Protein AF-A0A8J4EFR8-F1 (afdb_monomer_lite)

Sequence (73 aa):
MEAPTTLEHWFNGIPSQTGRRDIYLRVNPAGPLWEIEARHAGQVSLTEYGSEEHARRILTHLLKTGGWRRLPS

pLDDT: mean 87.0, std 9.81, range [52.31, 95.19]

Secondary structure (DSSP, 8-state):
-PPPEEEEEEE-S--STTT-EEEEEEE-TTSS-EEEEEEETTEEEEEEESSHHHHHHHHHHHHTSS--EEEP-

Radius of gyration: 12.21 Å; chains: 1; bounding box: 26×21×31 Å

Foldseek 3Di:
DDDWDWDWKKWQPDPDLQATKIWTWTQDPVDRWIWIWIDHNNDIDIDIDNDPVVVVVVVVVVVPDGNMDIDDD

Structure (mmCIF, N/CA/C/O backbone):
data_AF-A0A8J4EFR8-F1
#
_entry.id   AF-A0A8J4EFR8-F1
#
loop_
_atom_site.group_PDB
_atom_site.id
_atom_site.type_symbol
_atom_site.label_atom_id
_atom_site.label_alt_id
_atom_site.label_comp_id
_atom_site.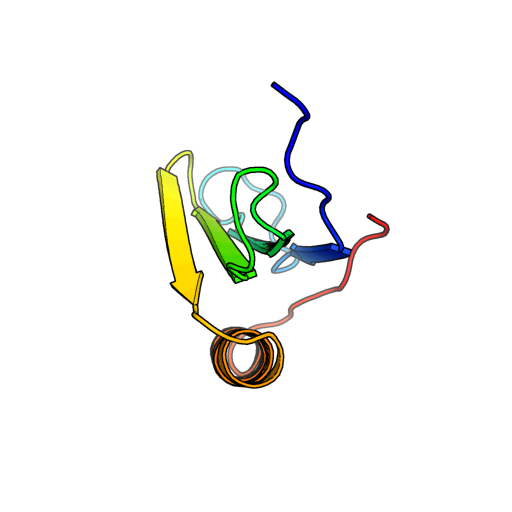label_asym_id
_atom_site.label_entity_id
_atom_site.label_seq_id
_atom_site.pdbx_PDB_ins_code
_atom_site.Cartn_x
_atom_site.Cartn_y
_atom_site.Cartn_z
_atom_site.occupancy
_atom_site.B_iso_or_equiv
_atom_site.auth_seq_id
_atom_site.auth_comp_id
_atom_site.auth_asym_id
_atom_site.auth_atom_id
_atom_site.pdbx_PDB_model_num
ATOM 1 N N . MET A 1 1 ? 2.579 13.623 19.115 1.00 52.31 1 MET A N 1
ATOM 2 C CA . MET A 1 1 ? 1.931 12.982 17.955 1.00 52.31 1 MET A CA 1
ATOM 3 C C . MET A 1 1 ? 2.886 11.909 17.483 1.00 52.31 1 MET A C 1
ATOM 5 O O . MET A 1 1 ? 3.979 12.256 17.056 1.00 52.31 1 MET A O 1
ATOM 9 N N . GLU A 1 2 ? 2.555 10.640 17.705 1.00 55.97 2 GLU A N 1
ATOM 10 C CA . GLU A 1 2 ? 3.386 9.527 17.233 1.00 55.97 2 GLU A CA 1
ATOM 11 C C . GLU A 1 2 ? 3.281 9.421 15.707 1.00 55.97 2 GLU A C 1
ATOM 13 O O . GLU A 1 2 ? 2.239 9.737 15.130 1.00 55.97 2 GLU A O 1
ATOM 18 N 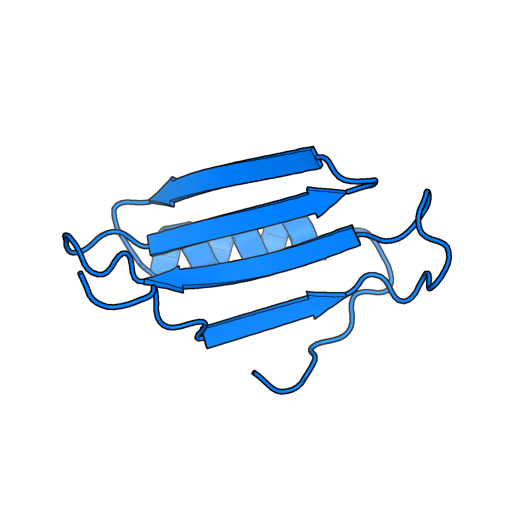N . ALA A 1 3 ? 4.376 9.049 15.044 1.00 62.28 3 ALA A N 1
ATOM 19 C CA . ALA A 1 3 ? 4.380 8.849 13.600 1.00 62.28 3 ALA A CA 1
ATOM 20 C C . ALA A 1 3 ? 3.629 7.549 13.251 1.00 62.28 3 ALA A C 1
ATOM 22 O O . ALA A 1 3 ? 3.742 6.574 13.998 1.00 62.28 3 ALA A O 1
ATOM 23 N N . PRO A 1 4 ? 2.889 7.498 12.128 1.00 66.94 4 PRO A N 1
ATOM 24 C CA . PRO A 1 4 ? 2.186 6.290 11.711 1.00 66.94 4 PRO A CA 1
ATOM 25 C C . PRO A 1 4 ? 3.161 5.121 11.559 1.00 66.94 4 PRO A C 1
ATOM 27 O O . PRO A 1 4 ? 4.198 5.235 10.898 1.00 66.94 4 PRO A O 1
ATOM 30 N N . THR A 1 5 ? 2.826 3.983 12.165 1.00 80.94 5 THR A N 1
ATOM 31 C CA . THR A 1 5 ? 3.647 2.775 12.067 1.00 80.94 5 THR A CA 1
ATOM 32 C C . THR A 1 5 ? 3.472 2.175 10.676 1.00 80.94 5 THR A C 1
ATOM 34 O O . THR A 1 5 ? 2.391 1.709 10.312 1.00 80.94 5 THR A O 1
ATOM 37 N N . THR A 1 6 ? 4.535 2.215 9.870 1.00 80.81 6 THR A N 1
ATOM 38 C CA . THR A 1 6 ? 4.545 1.563 8.556 1.00 80.81 6 THR A CA 1
ATOM 39 C C . THR A 1 6 ? 4.695 0.062 8.748 1.00 80.81 6 THR A C 1
ATOM 41 O O . THR A 1 6 ? 5.657 -0.388 9.359 1.00 80.81 6 THR A O 1
ATOM 44 N N . LEU A 1 7 ? 3.741 -0.706 8.224 1.00 86.56 7 LEU A N 1
ATOM 45 C CA . LEU A 1 7 ? 3.729 -2.166 8.334 1.00 86.56 7 LEU A CA 1
ATOM 46 C C . LEU A 1 7 ? 4.256 -2.838 7.070 1.00 86.56 7 LEU A C 1
ATOM 48 O O . LEU A 1 7 ? 4.932 -3.865 7.124 1.00 86.56 7 LEU A O 1
ATOM 52 N N . GLU A 1 8 ? 3.929 -2.269 5.911 1.00 93.06 8 GLU A N 1
ATOM 53 C CA . GLU A 1 8 ? 4.392 -2.775 4.626 1.00 93.06 8 GLU A CA 1
ATOM 54 C C . GLU A 1 8 ? 4.746 -1.631 3.688 1.00 93.06 8 GLU A C 1
ATOM 56 O O . GLU A 1 8 ? 4.065 -0.606 3.647 1.00 93.06 8 GLU A O 1
ATOM 61 N N . HIS A 1 9 ? 5.789 -1.848 2.890 1.00 94.44 9 HIS A N 1
ATOM 62 C CA . HIS A 1 9 ? 6.203 -0.963 1.814 1.00 94.44 9 HIS A CA 1
ATOM 63 C C . HIS A 1 9 ? 6.420 -1.785 0.546 1.00 94.44 9 HIS A C 1
ATOM 65 O O . HIS A 1 9 ? 7.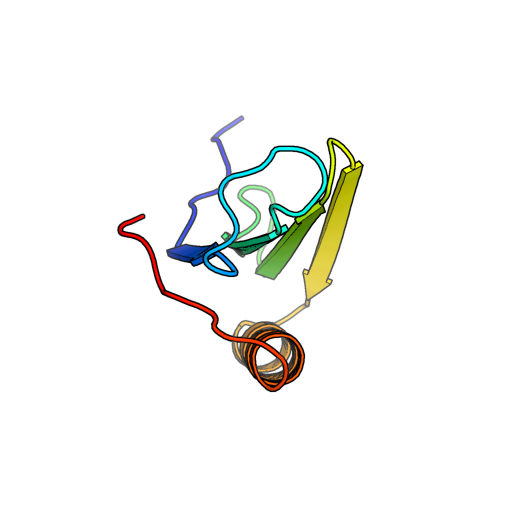164 -2.765 0.532 1.00 94.44 9 HIS A O 1
ATOM 71 N N . TRP A 1 10 ? 5.758 -1.376 -0.527 1.00 95.19 10 TRP A N 1
ATOM 72 C CA . TRP A 1 10 ? 5.836 -1.973 -1.848 1.00 95.19 10 TRP A CA 1
ATOM 73 C C . TRP A 1 10 ? 6.369 -0.960 -2.851 1.00 95.19 10 TRP A C 1
ATOM 75 O O . TRP A 1 10 ? 5.939 0.189 -2.867 1.00 95.19 10 TRP A O 1
ATOM 85 N N . PHE A 1 11 ? 7.276 -1.398 -3.716 1.00 93.31 11 PHE A N 1
ATOM 86 C CA . PHE A 1 11 ? 7.908 -0.577 -4.743 1.00 93.31 11 PHE A CA 1
ATOM 87 C C . PHE A 1 11 ? 7.780 -1.249 -6.110 1.00 93.31 11 PHE A C 1
ATOM 89 O O . PHE A 1 11 ? 8.000 -2.452 -6.240 1.00 93.31 11 PHE A O 1
ATOM 96 N N . ASN A 1 12 ? 7.448 -0.481 -7.147 1.00 92.50 12 ASN A N 1
ATOM 97 C CA . ASN A 1 12 ? 7.227 -1.009 -8.499 1.00 92.50 12 ASN A CA 1
ATOM 98 C C . ASN A 1 12 ? 8.510 -1.398 -9.262 1.00 92.50 12 ASN A C 1
ATOM 100 O O . ASN A 1 12 ? 8.428 -1.803 -10.421 1.00 92.50 12 ASN A O 1
ATOM 104 N N . GLY A 1 13 ? 9.692 -1.249 -8.654 1.00 87.62 13 GLY A N 1
ATOM 105 C CA . GLY A 1 13 ? 10.969 -1.620 -9.266 1.00 87.62 13 GLY A CA 1
ATOM 106 C C . GLY A 1 13 ? 11.551 -0.579 -10.227 1.00 87.62 13 GLY A C 1
ATOM 107 O O . GLY A 1 13 ? 12.617 -0.830 -10.786 1.00 87.62 13 GLY A O 1
ATOM 108 N N . ILE A 1 14 ? 10.897 0.573 -10.418 1.00 87.88 14 ILE A N 1
ATOM 109 C CA . ILE A 1 14 ? 11.353 1.636 -11.324 1.00 87.88 14 ILE A CA 1
ATOM 110 C C . ILE A 1 14 ? 12.075 2.724 -10.515 1.00 87.88 14 ILE A C 1
ATOM 112 O O . ILE A 1 14 ? 11.423 3.465 -9.782 1.00 87.88 14 ILE A O 1
ATOM 116 N N . PRO A 1 15 ? 13.412 2.854 -10.610 1.00 82.31 15 PRO A N 1
ATOM 117 C CA . PRO A 1 15 ? 14.173 3.748 -9.733 1.00 82.31 15 PRO A CA 1
ATOM 118 C C . PRO A 1 15 ? 14.076 5.226 -10.129 1.00 82.31 15 PRO A C 1
ATOM 120 O O . PRO A 1 15 ? 14.317 6.095 -9.295 1.00 82.31 15 PRO A O 1
ATOM 123 N N . SER A 1 16 ? 13.728 5.528 -11.384 1.00 88.31 16 SER A N 1
ATOM 124 C CA . SER A 1 16 ? 13.591 6.906 -11.863 1.00 88.31 16 SER A CA 1
ATOM 125 C C . SER A 1 16 ? 12.490 7.637 -11.100 1.00 88.31 16 SER A C 1
ATOM 127 O O . SER A 1 16 ? 11.384 7.113 -10.991 1.00 88.31 16 SER A O 1
ATOM 129 N N . GLN A 1 17 ? 12.748 8.869 -10.663 1.00 80.75 17 GLN A N 1
ATOM 130 C CA . GLN A 1 17 ? 11.808 9.665 -9.866 1.00 80.75 17 GLN A CA 1
ATOM 131 C C . GLN A 1 17 ? 10.409 9.785 -10.496 1.00 80.75 17 GLN A C 1
ATOM 133 O O . GLN A 1 17 ? 9.406 9.697 -9.794 1.00 80.75 17 GLN A O 1
ATOM 138 N N . THR A 1 18 ? 10.337 9.943 -11.818 1.00 85.31 18 THR A N 1
ATOM 139 C CA . THR A 1 18 ? 9.082 10.098 -12.571 1.00 85.31 18 THR A CA 1
ATOM 140 C C . THR A 1 18 ? 8.299 8.796 -12.737 1.00 85.31 18 THR A C 1
ATOM 142 O O . THR A 1 18 ? 7.084 8.834 -12.884 1.00 85.31 18 THR A O 1
ATOM 145 N N . GLY A 1 19 ? 8.976 7.647 -12.717 1.00 87.19 19 GLY A N 1
ATOM 146 C CA . GLY A 1 19 ? 8.361 6.323 -12.871 1.00 87.19 19 GLY A CA 1
ATOM 147 C C . GLY A 1 19 ? 8.215 5.541 -11.563 1.00 87.19 19 GLY A C 1
ATOM 148 O O . GLY A 1 19 ? 7.524 4.519 -11.530 1.00 87.19 19 GLY A O 1
ATOM 149 N N . ARG A 1 20 ? 8.858 6.006 -10.489 1.00 91.00 20 ARG A N 1
ATOM 150 C CA . ARG A 1 20 ? 8.832 5.379 -9.172 1.00 91.00 20 ARG A CA 1
ATOM 151 C C . ARG A 1 20 ? 7.435 5.464 -8.576 1.00 91.00 20 ARG A C 1
ATOM 153 O O . ARG A 1 20 ? 6.859 6.548 -8.461 1.00 91.00 20 ARG A O 1
ATOM 160 N N . ARG A 1 21 ? 6.918 4.302 -8.181 1.00 93.00 21 ARG A N 1
ATOM 161 C CA . ARG A 1 21 ? 5.682 4.171 -7.413 1.00 93.00 21 ARG A CA 1
ATOM 162 C C . ARG A 1 2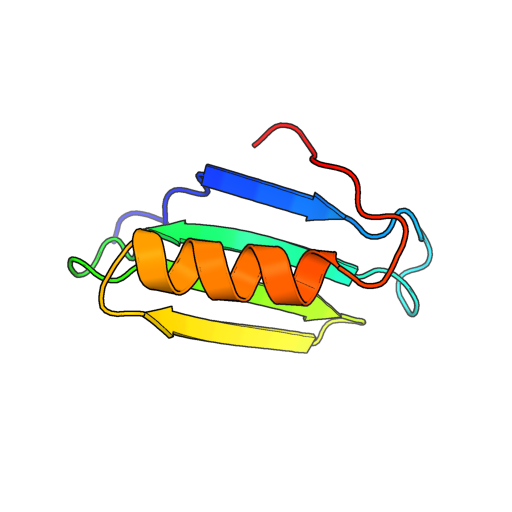1 ? 5.954 3.380 -6.155 1.00 93.00 21 ARG A C 1
ATOM 164 O O . ARG A 1 21 ? 6.519 2.287 -6.228 1.00 93.00 21 ARG A O 1
ATOM 171 N N . ASP A 1 22 ? 5.505 3.923 -5.039 1.00 93.88 22 ASP A N 1
ATOM 172 C CA . ASP A 1 22 ? 5.566 3.273 -3.742 1.00 93.88 22 ASP A CA 1
ATOM 173 C C . ASP A 1 22 ? 4.149 3.167 -3.174 1.00 93.88 22 ASP A C 1
ATOM 175 O O . ASP A 1 22 ? 3.348 4.087 -3.324 1.00 93.88 22 ASP A O 1
ATOM 179 N N . ILE A 1 23 ? 3.833 2.048 -2.534 1.00 94.75 23 ILE A N 1
ATOM 180 C CA . ILE A 1 23 ? 2.589 1.857 -1.791 1.00 94.75 23 ILE A CA 1
ATOM 181 C C . ILE A 1 23 ? 2.955 1.447 -0.371 1.00 94.75 23 ILE A C 1
ATOM 183 O O . ILE A 1 23 ? 3.757 0.536 -0.175 1.00 94.75 23 ILE A O 1
ATOM 187 N N . TYR A 1 24 ? 2.360 2.104 0.614 1.00 94.31 24 TYR A N 1
ATOM 188 C CA . TYR A 1 24 ? 2.560 1.817 2.026 1.00 94.31 24 TYR A CA 1
ATOM 189 C C . TYR A 1 24 ? 1.243 1.394 2.656 1.00 94.31 24 TYR A C 1
ATOM 191 O O . TYR A 1 24 ? 0.226 2.041 2.418 1.00 94.31 24 TYR A O 1
ATOM 199 N N . LEU A 1 25 ? 1.278 0.354 3.485 1.00 94.25 25 LEU A N 1
ATOM 200 C CA . LEU A 1 25 ? 0.192 0.013 4.402 1.00 94.25 25 LEU A CA 1
ATOM 201 C C . LEU A 1 25 ? 0.596 0.442 5.811 1.00 94.25 25 LEU A C 1
ATOM 203 O O . LEU A 1 25 ? 1.683 0.083 6.280 1.00 94.25 25 LEU A O 1
ATOM 207 N N . ARG A 1 26 ? -0.263 1.211 6.478 1.00 91.69 26 ARG A N 1
ATOM 208 C CA . ARG A 1 26 ? -0.004 1.770 7.809 1.00 91.69 26 ARG A CA 1
ATOM 209 C C . ARG A 1 26 ? -1.235 1.677 8.698 1.00 91.69 26 ARG A C 1
ATOM 211 O O . ARG A 1 26 ? -2.348 1.489 8.210 1.00 91.69 26 ARG A O 1
ATOM 218 N N . VAL A 1 27 ? -1.015 1.851 9.995 1.00 88.62 27 VAL A N 1
ATOM 219 C CA . VAL A 1 27 ? -2.080 2.093 10.974 1.00 88.62 27 VAL A CA 1
ATOM 220 C C . VAL A 1 27 ? -2.036 3.567 11.358 1.00 88.62 27 VAL A C 1
ATOM 222 O O . VAL A 1 27 ? -0.963 4.084 11.688 1.00 88.62 27 VAL A O 1
ATOM 225 N N . ASN A 1 28 ? -3.188 4.234 11.299 1.00 81.94 28 ASN A N 1
ATOM 226 C CA . ASN A 1 28 ? -3.326 5.614 11.736 1.00 81.94 28 ASN A CA 1
ATOM 227 C C . ASN A 1 28 ? -3.114 5.667 13.265 1.00 81.94 28 ASN A C 1
ATOM 229 O O . ASN A 1 28 ? -3.821 4.987 14.005 1.00 81.94 28 ASN A O 1
ATOM 233 N N . PRO A 1 29 ? -2.163 6.457 13.783 1.00 72.62 29 PRO A N 1
ATOM 234 C CA . PRO A 1 29 ? -1.911 6.537 15.221 1.00 72.62 29 PRO A CA 1
ATOM 235 C C . PRO A 1 29 ? -3.032 7.263 15.984 1.00 72.62 29 PRO A C 1
ATOM 237 O O . PRO A 1 29 ? -3.109 7.161 17.205 1.00 72.62 29 PRO A O 1
ATOM 240 N N . ALA A 1 30 ? -3.903 8.003 15.291 1.00 75.06 30 ALA A N 1
ATOM 241 C CA . ALA A 1 30 ? -4.994 8.771 15.889 1.00 75.06 30 ALA A CA 1
ATOM 242 C C . ALA A 1 30 ? -6.320 7.991 16.012 1.00 75.06 30 ALA A C 1
ATOM 244 O O . ALA A 1 30 ? -7.285 8.527 16.557 1.00 75.06 30 ALA A O 1
ATOM 245 N N . GLY A 1 31 ? -6.405 6.745 15.530 1.00 68.38 31 GLY A N 1
ATOM 246 C CA . GLY A 1 31 ? -7.634 5.949 15.604 1.00 68.38 31 GLY A CA 1
ATOM 247 C C . GLY A 1 31 ? -7.494 4.553 14.990 1.00 68.38 31 GLY A C 1
ATOM 248 O O . GLY A 1 31 ? -6.454 4.231 14.432 1.00 68.38 31 GLY A O 1
ATOM 249 N N . PRO A 1 32 ? -8.529 3.696 15.045 1.00 73.88 32 PRO A N 1
ATOM 250 C CA . PRO A 1 32 ? -8.461 2.315 14.555 1.00 73.88 32 PRO A CA 1
ATOM 251 C C . PRO A 1 32 ? -8.555 2.226 13.017 1.00 73.88 32 PRO A C 1
ATOM 253 O O . PRO A 1 32 ? -9.200 1.327 12.480 1.00 73.88 32 PRO A O 1
ATOM 256 N N . LEU A 1 33 ? -7.973 3.188 12.298 1.00 87.50 33 LEU A N 1
ATOM 257 C CA . LEU A 1 33 ? -8.034 3.267 10.845 1.00 87.50 33 LEU A CA 1
ATOM 258 C C . LEU A 1 33 ? -6.763 2.699 10.222 1.00 87.50 33 LEU A C 1
ATOM 260 O O . LEU A 1 33 ? -5.650 2.881 10.714 1.00 87.50 33 LEU A O 1
ATOM 264 N N . TRP A 1 34 ? -6.958 2.010 9.108 1.00 92.69 34 TRP A N 1
ATOM 265 C CA . TRP A 1 34 ? -5.897 1.487 8.266 1.00 92.69 34 TRP A CA 1
ATOM 266 C C . TRP A 1 34 ? -5.711 2.400 7.073 1.00 92.69 34 TRP A C 1
ATOM 268 O O . TRP A 1 34 ? -6.684 2.818 6.454 1.00 92.69 34 TRP A O 1
ATOM 278 N N . GLU A 1 35 ? -4.469 2.680 6.716 1.00 94.06 35 GLU A N 1
ATOM 279 C CA . GLU A 1 35 ? -4.148 3.643 5.673 1.00 94.06 35 GLU A CA 1
ATOM 280 C C . GLU A 1 35 ? -3.362 2.967 4.562 1.00 94.06 35 GLU A C 1
ATOM 282 O O . GLU A 1 35 ? -2.385 2.255 4.810 1.00 94.06 35 GLU A O 1
ATOM 287 N N . ILE A 1 36 ? -3.769 3.231 3.323 1.00 94.69 36 ILE A N 1
ATOM 288 C CA . ILE A 1 36 ? -2.929 2.990 2.157 1.00 94.69 36 ILE A CA 1
ATOM 289 C C . ILE A 1 36 ? -2.420 4.339 1.674 1.00 94.69 36 ILE A C 1
ATOM 291 O O . ILE A 1 36 ? -3.206 5.194 1.269 1.00 94.69 36 ILE A O 1
ATOM 295 N N . GLU A 1 37 ? -1.103 4.512 1.680 1.00 94.44 37 GLU A N 1
ATOM 296 C CA . GLU A 1 37 ? -0.456 5.660 1.055 1.00 94.44 37 GLU A CA 1
ATOM 297 C C . GLU A 1 37 ? 0.174 5.239 -0.271 1.00 94.44 37 GLU A C 1
ATOM 299 O O . GLU A 1 37 ? 1.081 4.411 -0.297 1.00 94.44 37 GLU A O 1
ATOM 304 N N . ALA A 1 38 ? -0.270 5.833 -1.372 1.00 93.88 38 ALA A N 1
ATOM 305 C CA . ALA A 1 38 ? 0.348 5.688 -2.680 1.00 93.88 38 ALA A CA 1
ATOM 306 C C . ALA A 1 38 ? 1.190 6.930 -2.997 1.00 93.88 38 ALA A C 1
ATOM 308 O O . ALA A 1 38 ? 0.694 8.057 -2.961 1.00 93.88 38 ALA A O 1
ATOM 309 N N . ARG A 1 39 ? 2.463 6.727 -3.342 1.00 93.44 39 ARG A N 1
ATOM 310 C CA . ARG A 1 39 ? 3.369 7.778 -3.819 1.00 93.44 39 ARG A CA 1
ATOM 311 C C . ARG A 1 39 ? 3.696 7.573 -5.286 1.00 93.44 39 ARG A C 1
ATOM 313 O O . ARG A 1 39 ? 4.037 6.465 -5.697 1.00 93.44 39 ARG A O 1
ATOM 320 N N . HIS A 1 40 ? 3.654 8.647 -6.065 1.00 91.88 40 HIS A N 1
ATOM 321 C CA . HIS A 1 40 ? 4.054 8.637 -7.470 1.00 91.88 40 HIS A CA 1
ATOM 322 C C . HIS A 1 40 ? 4.544 10.018 -7.896 1.00 91.88 40 HIS A C 1
ATOM 324 O O . HIS A 1 40 ? 3.813 10.993 -7.756 1.00 91.88 40 HIS A O 1
ATOM 330 N N . ALA A 1 41 ? 5.770 10.106 -8.421 1.00 86.88 41 ALA A N 1
ATOM 331 C CA . ALA A 1 41 ? 6.330 11.344 -8.980 1.00 86.88 41 ALA A CA 1
ATOM 332 C C . ALA A 1 41 ? 6.179 12.587 -8.065 1.00 86.88 41 ALA A C 1
ATOM 334 O O . ALA A 1 41 ? 5.858 13.679 -8.525 1.00 86.88 41 ALA A O 1
ATOM 335 N N . GLY A 1 42 ? 6.384 12.419 -6.753 1.00 83.25 42 GLY A N 1
ATOM 336 C CA . GLY A 1 42 ? 6.251 13.496 -5.758 1.00 83.25 42 GLY A CA 1
ATOM 337 C C . GLY A 1 42 ? 4.818 13.778 -5.291 1.00 83.25 42 GLY A C 1
ATOM 338 O O . GLY A 1 42 ? 4.631 14.548 -4.354 1.00 83.25 42 GLY A O 1
ATOM 339 N N . GLN A 1 43 ? 3.814 13.131 -5.883 1.00 90.88 43 GLN A N 1
ATOM 340 C CA . GLN A 1 43 ? 2.442 13.150 -5.389 1.00 90.88 43 GLN A CA 1
ATOM 341 C C . GLN A 1 43 ? 2.238 12.056 -4.345 1.00 90.88 43 GLN A C 1
ATOM 343 O O . GLN A 1 43 ? 2.775 10.952 -4.469 1.00 90.88 43 GLN A O 1
ATOM 348 N N . VAL A 1 44 ? 1.436 12.372 -3.332 1.00 92.75 44 VAL A N 1
ATOM 349 C CA . VAL A 1 44 ? 1.035 11.454 -2.267 1.00 92.75 44 VAL A CA 1
ATOM 350 C C . VAL A 1 44 ? -0.486 11.401 -2.245 1.00 92.75 44 VAL A C 1
ATOM 352 O O . VAL A 1 44 ? -1.150 12.434 -2.256 1.00 92.75 44 VAL A O 1
ATOM 355 N N . SER A 1 45 ? -1.041 10.196 -2.245 1.00 92.69 45 SER A N 1
ATOM 356 C CA . SER A 1 45 ? -2.467 9.940 -2.060 1.00 92.69 45 SER A CA 1
ATOM 357 C C . SER A 1 45 ? -2.633 9.018 -0.868 1.00 92.69 45 SER A C 1
ATOM 359 O O . SER A 1 45 ? -2.007 7.963 -0.822 1.00 92.69 45 SER A O 1
ATOM 361 N N . LEU A 1 46 ? -3.460 9.421 0.088 1.00 92.31 46 LEU A N 1
ATOM 362 C CA . LEU A 1 46 ? -3.743 8.648 1.288 1.00 92.31 46 LEU A CA 1
ATOM 363 C C . LEU A 1 46 ? -5.219 8.260 1.285 1.00 92.31 46 LEU A C 1
ATOM 365 O O . LEU A 1 46 ? -6.083 9.070 0.951 1.00 92.31 46 LEU A O 1
ATOM 369 N N . THR A 1 47 ? -5.504 7.001 1.593 1.00 93.25 47 THR A N 1
ATOM 370 C CA . THR A 1 47 ? -6.872 6.488 1.682 1.00 93.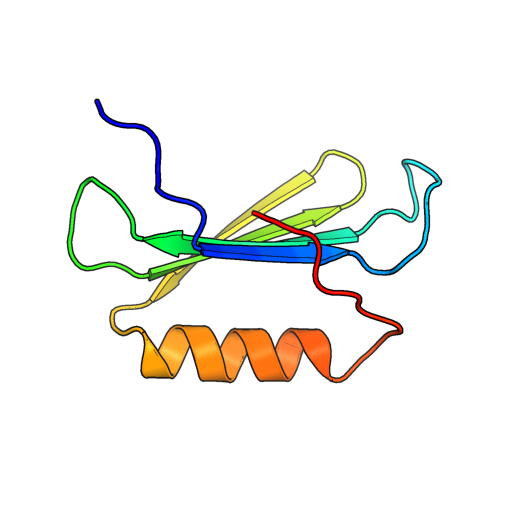25 47 THR A CA 1
ATOM 371 C C . THR A 1 47 ? -7.019 5.671 2.949 1.00 93.25 47 THR A C 1
ATOM 373 O O . THR A 1 47 ? -6.237 4.750 3.187 1.00 93.25 47 THR A O 1
ATOM 376 N N . GLU A 1 48 ? -8.027 6.015 3.741 1.00 93.94 48 GLU A N 1
ATOM 377 C CA . GLU A 1 48 ? -8.319 5.384 5.022 1.00 93.94 48 GLU A CA 1
ATOM 378 C C . GLU A 1 48 ? -9.395 4.304 4.876 1.00 93.94 48 GLU A C 1
ATOM 380 O O . GLU A 1 48 ? -10.328 4.414 4.076 1.00 93.94 48 GLU A O 1
ATOM 385 N N . TYR A 1 49 ? -9.279 3.262 5.689 1.00 93.00 49 TYR A N 1
ATOM 386 C CA . TYR A 1 49 ? -10.182 2.124 5.736 1.00 93.00 49 TYR A CA 1
ATOM 387 C C . TYR A 1 49 ? -10.501 1.785 7.189 1.00 93.00 49 TYR A C 1
ATOM 389 O O . TYR A 1 49 ? -9.626 1.781 8.052 1.00 93.00 49 TYR A O 1
ATOM 397 N N . GLY A 1 50 ? -11.759 1.433 7.454 1.00 91.69 50 GLY A N 1
ATOM 398 C CA . GLY A 1 50 ? -12.217 1.065 8.798 1.00 91.69 50 GLY A CA 1
ATOM 399 C C . GLY A 1 50 ? -11.762 -0.315 9.288 1.00 91.69 50 GLY A C 1
ATOM 400 O O . GLY A 1 50 ? -12.091 -0.686 10.409 1.00 91.69 50 GLY A O 1
ATOM 401 N N . SER A 1 51 ? -11.062 -1.107 8.467 1.00 91.12 51 SER A N 1
ATOM 402 C CA . SER A 1 51 ? -10.555 -2.424 8.864 1.00 91.12 51 SER A CA 1
ATOM 403 C C . SER A 1 51 ? -9.306 -2.841 8.088 1.00 91.12 51 SER A C 1
ATOM 405 O O . SER A 1 51 ? -9.120 -2.468 6.924 1.00 91.12 51 SER A O 1
ATOM 407 N N . GLU A 1 52 ? -8.486 -3.679 8.730 1.00 91.69 52 GLU A N 1
ATOM 408 C CA . GLU A 1 52 ? -7.287 -4.272 8.129 1.00 91.69 52 GLU A CA 1
ATOM 409 C C . GLU A 1 52 ? -7.635 -5.093 6.892 1.00 91.69 52 GLU A C 1
ATOM 411 O O . GLU A 1 52 ? -7.014 -4.947 5.844 1.00 91.69 52 GLU A O 1
ATOM 416 N N . GLU A 1 53 ? -8.656 -5.944 7.002 1.00 93.44 53 GLU A N 1
ATOM 417 C CA . GLU A 1 53 ? -9.089 -6.827 5.922 1.00 93.44 53 GLU A CA 1
ATOM 418 C C . GLU A 1 53 ? -9.460 -6.026 4.669 1.00 93.44 53 GLU A C 1
ATOM 420 O O . GLU A 1 53 ? -9.043 -6.367 3.557 1.00 93.44 53 GLU A O 1
ATOM 425 N N . HIS A 1 54 ? -10.192 -4.918 4.840 1.00 93.88 54 HIS A N 1
ATOM 426 C CA . HIS A 1 54 ? -10.587 -4.087 3.714 1.00 93.88 54 HIS A CA 1
ATOM 427 C C . HIS A 1 54 ? -9.372 -3.407 3.075 1.00 93.88 54 HIS A C 1
ATOM 429 O O . HIS A 1 54 ? -9.208 -3.490 1.855 1.00 93.88 54 HIS A O 1
ATOM 435 N N . ALA A 1 55 ? -8.482 -2.823 3.885 1.00 93.94 55 ALA A N 1
ATOM 436 C CA . ALA A 1 55 ? -7.238 -2.236 3.397 1.00 93.94 55 ALA A CA 1
ATOM 437 C C . ALA A 1 55 ? -6.381 -3.275 2.654 1.00 93.94 55 ALA A C 1
ATOM 439 O O . ALA A 1 55 ? -5.940 -3.034 1.533 1.00 93.94 55 ALA A O 1
ATOM 440 N N . ARG A 1 56 ? -6.216 -4.483 3.202 1.00 93.38 56 ARG A N 1
ATOM 441 C CA . ARG A 1 56 ? -5.455 -5.571 2.567 1.00 93.38 56 ARG A CA 1
ATOM 442 C C . ARG A 1 56 ? -6.064 -6.034 1.250 1.00 93.38 56 ARG A C 1
ATOM 444 O O . ARG A 1 56 ? -5.323 -6.332 0.309 1.00 93.38 56 ARG A O 1
ATOM 451 N N . ARG A 1 57 ? -7.394 -6.075 1.142 1.00 95.19 57 ARG A N 1
ATOM 452 C CA . ARG A 1 57 ? -8.078 -6.411 -0.114 1.00 95.19 57 ARG A CA 1
ATOM 453 C C . ARG A 1 57 ? -7.795 -5.368 -1.194 1.00 95.19 57 ARG A C 1
ATOM 455 O O . ARG A 1 57 ? -7.497 -5.742 -2.330 1.00 95.19 57 ARG A O 1
ATOM 462 N N . ILE A 1 58 ? -7.859 -4.081 -0.845 1.00 94.69 58 ILE A N 1
ATOM 463 C CA . ILE A 1 58 ? -7.544 -2.997 -1.783 1.00 94.69 58 ILE A CA 1
ATOM 464 C C . ILE A 1 58 ? -6.058 -2.989 -2.135 1.00 94.69 58 ILE A C 1
ATOM 466 O O . ILE A 1 58 ? -5.728 -2.937 -3.316 1.00 94.69 58 ILE A O 1
ATOM 470 N N . LEU A 1 59 ? -5.167 -3.140 -1.152 1.00 93.69 59 LEU A N 1
ATOM 471 C CA . LEU A 1 59 ? -3.727 -3.271 -1.374 1.00 93.69 59 LEU A CA 1
ATOM 472 C C . LEU A 1 59 ? -3.440 -4.396 -2.368 1.00 93.69 59 LEU A C 1
ATOM 474 O O . LEU A 1 59 ? -2.790 -4.174 -3.383 1.00 93.69 59 LEU A O 1
ATOM 478 N N . THR A 1 60 ? -3.999 -5.583 -2.133 1.00 93.44 60 THR A N 1
ATOM 479 C CA . THR A 1 60 ? -3.849 -6.726 -3.039 1.00 93.44 60 THR A CA 1
ATOM 480 C C . THR A 1 60 ? -4.302 -6.369 -4.452 1.00 93.44 60 THR A C 1
ATOM 482 O O . THR A 1 60 ? -3.617 -6.711 -5.409 1.00 93.44 60 THR A O 1
ATOM 485 N N . HIS A 1 61 ? -5.426 -5.661 -4.603 1.00 92.50 61 HIS A N 1
ATOM 486 C CA . HIS A 1 61 ? -5.907 -5.206 -5.907 1.00 92.50 61 HIS A CA 1
ATOM 487 C C . HIS A 1 61 ? -4.934 -4.232 -6.589 1.00 92.50 61 HIS A C 1
ATOM 489 O O . HIS A 1 61 ? -4.634 -4.417 -7.765 1.00 92.50 61 HIS A O 1
ATOM 495 N N . LEU A 1 62 ? -4.394 -3.252 -5.859 1.00 89.56 62 LEU A N 1
ATOM 496 C CA . LEU A 1 62 ? -3.394 -2.305 -6.374 1.00 89.56 62 LEU A CA 1
ATOM 497 C C . LEU A 1 62 ? -2.113 -3.017 -6.832 1.00 89.56 62 LEU A C 1
ATOM 499 O O . LEU A 1 62 ? -1.514 -2.650 -7.844 1.00 89.56 62 LEU A O 1
ATOM 503 N N . LEU A 1 63 ? -1.722 -4.072 -6.116 1.00 90.88 63 LEU A N 1
ATOM 504 C CA . LEU A 1 63 ? -0.534 -4.863 -6.418 1.00 90.88 63 LEU A CA 1
ATOM 505 C C . LEU A 1 63 ? -0.738 -5.877 -7.559 1.00 90.88 63 LEU A C 1
ATOM 507 O O . LEU A 1 63 ? 0.245 -6.434 -8.043 1.00 90.88 63 LEU A O 1
ATOM 511 N N . LYS A 1 64 ? -1.972 -6.111 -8.040 1.00 89.00 64 LYS A N 1
ATOM 512 C CA . LYS A 1 64 ? -2.232 -7.058 -9.150 1.00 89.00 64 LYS A CA 1
ATOM 513 C C . LYS A 1 64 ? -1.566 -6.648 -10.458 1.00 89.00 64 LYS A C 1
ATOM 515 O O . LYS A 1 64 ? -1.317 -7.500 -11.308 1.00 89.00 64 LYS A O 1
ATOM 520 N N . THR A 1 65 ? -1.310 -5.357 -10.646 1.00 76.38 65 THR A N 1
ATOM 521 C CA . THR A 1 65 ? -0.757 -4.823 -11.890 1.00 76.38 65 THR A CA 1
ATOM 522 C C . THR A 1 65 ? 0.620 -4.228 -11.642 1.00 76.38 65 THR A C 1
ATOM 524 O O . THR A 1 65 ? 0.729 -3.195 -10.985 1.00 76.38 65 THR A O 1
ATOM 527 N N . GLY A 1 66 ? 1.662 -4.843 -12.200 1.00 68.06 66 GLY A N 1
ATOM 528 C CA . GLY A 1 66 ? 3.040 -4.349 -12.130 1.00 68.06 66 GLY A CA 1
ATOM 529 C C . GLY A 1 66 ? 3.995 -5.280 -11.380 1.00 68.06 66 GLY A C 1
ATOM 530 O O . GLY A 1 66 ? 3.581 -6.192 -10.671 1.00 68.06 66 GLY A O 1
ATOM 531 N N . GLY A 1 67 ? 5.299 -5.054 -11.557 1.00 82.88 67 GLY A N 1
ATOM 532 C CA . GLY A 1 67 ? 6.373 -5.830 -10.925 1.00 82.88 67 GLY A CA 1
ATOM 533 C C . GLY A 1 67 ? 6.673 -5.375 -9.497 1.00 82.88 67 GLY A C 1
ATOM 534 O O . GLY A 1 67 ? 7.805 -4.983 -9.210 1.00 82.88 67 GLY A O 1
ATOM 535 N N . TRP A 1 68 ? 5.659 -5.373 -8.630 1.00 92.75 68 TRP A N 1
ATOM 536 C CA . TRP A 1 68 ? 5.785 -4.910 -7.249 1.00 92.75 68 TRP A CA 1
ATOM 537 C C . TRP A 1 68 ? 6.710 -5.798 -6.424 1.00 92.75 68 TRP A C 1
ATOM 539 O O . TRP A 1 68 ? 6.677 -7.025 -6.507 1.00 92.75 68 TRP A O 1
ATOM 549 N N . ARG A 1 69 ? 7.526 -5.158 -5.591 1.00 92.69 69 ARG A N 1
ATOM 550 C CA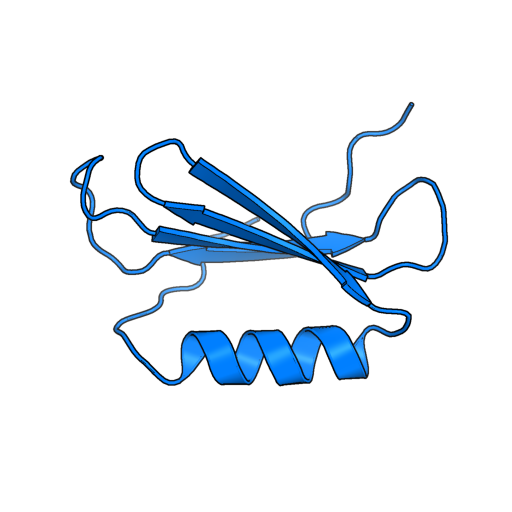 . ARG A 1 69 ? 8.472 -5.809 -4.688 1.00 92.69 69 ARG A CA 1
ATOM 551 C C . ARG A 1 69 ? 8.263 -5.255 -3.296 1.00 92.69 69 ARG A C 1
ATOM 553 O O . ARG A 1 69 ? 8.239 -4.036 -3.122 1.00 92.69 69 ARG A O 1
ATOM 560 N N . ARG A 1 70 ? 8.125 -6.143 -2.318 1.00 91.50 70 ARG A N 1
ATOM 561 C CA . ARG A 1 70 ? 8.080 -5.745 -0.914 1.00 91.50 70 ARG A CA 1
ATOM 562 C C . ARG A 1 70 ? 9.481 -5.331 -0.476 1.00 91.50 70 ARG A C 1
ATOM 564 O O . ARG A 1 70 ? 10.440 -6.063 -0.712 1.00 91.50 70 ARG A O 1
ATOM 571 N N . LEU A 1 71 ? 9.586 -4.162 0.136 1.00 87.75 71 LEU A N 1
ATOM 572 C CA . LEU A 1 71 ? 10.802 -3.666 0.762 1.00 87.75 71 LEU A CA 1
ATOM 573 C C . LEU A 1 71 ? 10.711 -3.876 2.283 1.00 87.75 71 LEU A C 1
ATOM 575 O O . LEU A 1 71 ? 9.599 -3.906 2.822 1.00 87.75 71 LEU A O 1
ATOM 579 N N . PRO A 1 72 ? 11.847 -4.073 2.974 1.00 80.25 72 PRO A N 1
ATOM 580 C CA . PRO A 1 72 ? 11.864 -4.104 4.431 1.00 80.25 72 PRO A CA 1
ATOM 581 C C . PRO A 1 72 ? 11.379 -2.754 4.980 1.00 80.25 72 PRO A C 1
ATOM 583 O O . PRO A 1 72 ? 11.813 -1.702 4.510 1.00 80.25 72 PRO A O 1
ATOM 586 N N . SER A 1 73 ? 10.435 -2.828 5.919 1.00 62.38 73 SER A N 1
ATOM 587 C CA . SER A 1 73 ? 9.792 -1.713 6.630 1.00 62.38 73 SER A CA 1
ATOM 588 C C . SER A 1 73 ? 10.616 -1.232 7.813 1.00 62.38 73 SER A C 1
ATOM 590 O O . SER A 1 73 ? 11.137 -2.122 8.525 1.00 62.38 73 SER A O 1
#

Organism: NCBI:txid65505